Protein AF-A0A452YP86-F1 (afdb_monomer)

Mean predicted aligned error: 7.34 Å

Foldseek 3Di:
DPPPPPPDPDDDPVVVVVVVCCVVVVVVVVVLLVVQLDDPDPVDDGDPRSPVSNVVVVVVVCVVVVVVVVD

InterPro domains:
  IPR021855 PAM68-like [PF11947] (3-64)
  IPR021855 PAM68-like [PTHR34575] (2-69)

Radius of gyration: 21.82 Å; Cα contacts (8 Å, |Δi|>4): 30; chains: 1; bounding box: 60×35×45 Å

Sequence (71 aa):
DALKRGGGAEVPSWVQLLTILLSFGTSALGIAYGTLSASWDPEKEGSLLGVDEARTNWPELWKEEIDKDNK

Solvent-accessible surface area (backbone atoms only — not comparable to full-atom values): 4397 Å² total; per-residue (Å²): 137,81,78,86,73,75,85,64,80,86,76,60,74,67,56,59,54,47,54,49,48,50,56,55,48,49,50,54,50,49,53,54,47,56,65,28,25,43,61,85,49,92,91,48,86,63,59,98,82,8,64,70,35,28,65,60,42,53,61,61,76,44,39,71,59,54,56,58,75,74,106

pLDDT: mean 89.85, std 13.31, range [47.78, 98.25]

Structure (mmCIF, N/CA/C/O backbone):
data_AF-A0A452YP86-F1
#
_entry.id   AF-A0A452YP86-F1
#
loop_
_atom_site.group_PDB
_atom_site.id
_atom_site.type_symbol
_atom_site.label_atom_id
_atom_site.label_alt_id
_atom_site.label_comp_id
_atom_site.label_asym_id
_atom_site.label_entity_id
_atom_site.label_seq_id
_atom_site.pdbx_PDB_ins_code
_atom_site.Cartn_x
_atom_site.Cartn_y
_atom_site.Cartn_z
_atom_site.occupancy
_atom_site.B_iso_or_equiv
_atom_site.auth_seq_id
_atom_site.auth_comp_id
_atom_site.auth_asym_id
_atom_site.auth_atom_id
_atom_site.pdbx_PDB_mode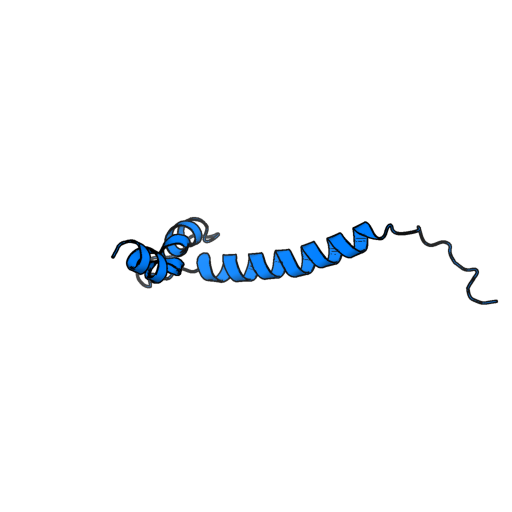l_num
ATOM 1 N N . ASP A 1 1 ? 39.578 1.388 -23.366 1.00 47.78 1 ASP A N 1
ATOM 2 C CA . ASP A 1 1 ? 38.632 0.709 -24.275 1.00 47.78 1 ASP A CA 1
ATOM 3 C C . ASP A 1 1 ? 37.900 -0.444 -23.559 1.00 47.78 1 ASP A C 1
ATOM 5 O O . ASP A 1 1 ? 37.948 -1.585 -23.990 1.00 47.78 1 ASP A O 1
ATOM 9 N N . ALA A 1 2 ? 37.244 -0.162 -22.420 1.00 50.50 2 ALA A N 1
ATOM 10 C CA . ALA A 1 2 ? 36.540 -1.170 -21.600 1.00 50.50 2 ALA A CA 1
ATOM 11 C C . ALA A 1 2 ? 35.003 -1.039 -21.651 1.00 50.50 2 ALA A C 1
ATOM 13 O O . ALA A 1 2 ? 34.296 -1.863 -21.081 1.00 50.50 2 ALA A O 1
ATOM 14 N N . LEU A 1 3 ? 34.485 -0.030 -22.362 1.00 57.66 3 LEU A N 1
ATOM 15 C CA . LEU A 1 3 ? 33.046 0.223 -22.513 1.00 57.66 3 LEU A CA 1
ATOM 16 C C . LEU A 1 3 ? 32.421 -0.507 -23.718 1.00 57.66 3 LEU A C 1
ATOM 18 O O . LEU A 1 3 ? 31.209 -0.488 -23.890 1.00 57.66 3 LEU A O 1
ATOM 22 N N . LYS A 1 4 ? 33.217 -1.215 -24.532 1.00 53.88 4 LYS A N 1
ATOM 23 C CA . LYS A 1 4 ? 32.751 -2.009 -25.687 1.00 53.88 4 LYS A CA 1
ATOM 24 C C . LYS A 1 4 ? 32.353 -3.447 -25.319 1.00 53.88 4 LYS A C 1
ATOM 26 O O . LYS A 1 4 ? 32.699 -4.397 -26.014 1.00 53.88 4 LYS A O 1
ATOM 31 N N . ARG A 1 5 ? 31.625 -3.633 -24.217 1.00 59.06 5 ARG A N 1
ATOM 32 C CA . ARG A 1 5 ? 30.916 -4.898 -23.923 1.00 59.06 5 ARG A CA 1
ATOM 33 C C . ARG A 1 5 ? 29.418 -4.667 -23.711 1.00 59.06 5 ARG A C 1
ATOM 35 O O . ARG A 1 5 ? 28.800 -5.286 -22.856 1.00 59.06 5 ARG A O 1
ATOM 42 N N . GLY A 1 6 ? 28.830 -3.759 -24.485 1.00 52.97 6 GLY A N 1
ATOM 43 C CA . GLY A 1 6 ? 27.399 -3.457 -24.440 1.00 52.97 6 GLY A CA 1
ATOM 44 C C . GLY A 1 6 ? 26.567 -4.435 -25.266 1.00 52.97 6 GLY A C 1
ATOM 45 O O . GLY A 1 6 ? 25.954 -4.031 -26.240 1.00 52.97 6 GLY A O 1
ATOM 46 N N . GLY A 1 7 ? 26.574 -5.720 -24.907 1.00 51.94 7 GLY A N 1
ATOM 47 C CA . GLY A 1 7 ? 25.612 -6.713 -25.412 1.00 51.94 7 GLY A CA 1
ATOM 48 C C . GLY A 1 7 ? 24.346 -6.806 -24.549 1.00 51.94 7 GLY A C 1
ATOM 49 O O . GLY A 1 7 ? 23.669 -7.828 -24.570 1.00 51.94 7 GLY A O 1
ATOM 50 N N . GLY A 1 8 ? 24.079 -5.795 -23.716 1.00 64.25 8 GLY A N 1
ATOM 51 C CA . GLY A 1 8 ? 22.877 -5.718 -22.890 1.00 64.25 8 GLY A CA 1
ATOM 52 C C . GLY A 1 8 ? 21.774 -5.008 -23.661 1.00 64.25 8 GLY A C 1
ATOM 53 O O . GLY A 1 8 ? 22.032 -3.962 -24.250 1.00 64.25 8 GLY A O 1
ATOM 54 N N . ALA A 1 9 ? 20.570 -5.577 -23.674 1.00 76.38 9 ALA A N 1
ATOM 55 C CA . ALA A 1 9 ? 19.403 -4.937 -24.270 1.00 76.38 9 ALA A CA 1
ATOM 56 C C . ALA A 1 9 ? 19.258 -3.496 -23.746 1.00 76.38 9 ALA A C 1
ATOM 58 O O . ALA A 1 9 ? 19.297 -3.272 -22.534 1.00 76.38 9 ALA A O 1
ATOM 59 N N . GLU A 1 10 ? 19.101 -2.525 -24.648 1.00 83.94 10 GLU A N 1
ATOM 60 C CA . GLU A 1 10 ? 18.788 -1.147 -24.271 1.00 83.94 10 GLU A CA 1
ATOM 61 C C . GLU A 1 10 ? 17.417 -1.130 -23.586 1.00 83.94 10 GLU A C 1
ATOM 63 O O . GLU A 1 10 ? 16.387 -1.368 -24.216 1.00 83.94 10 GLU A O 1
ATOM 68 N N . VAL A 1 11 ? 17.400 -0.901 -22.271 1.00 86.75 11 VAL A N 1
ATOM 69 C CA . VAL A 1 11 ? 16.155 -0.814 -21.503 1.00 86.75 11 VAL A CA 1
ATOM 70 C C . VAL A 1 11 ? 15.584 0.598 -21.657 1.00 86.75 11 VAL A C 1
ATOM 72 O O . VAL A 1 11 ? 16.259 1.560 -21.282 1.00 86.75 11 VAL A O 1
ATOM 75 N N . PRO A 1 12 ? 14.346 0.754 -22.154 1.00 93.25 12 PRO A N 1
ATOM 76 C CA . PRO A 1 12 ? 13.724 2.066 -22.287 1.00 93.25 12 PRO A CA 1
ATOM 77 C C . PRO A 1 12 ? 13.519 2.769 -20.939 1.00 93.25 12 PRO A C 1
ATOM 79 O O . PRO A 1 12 ? 13.098 2.132 -19.977 1.00 93.25 12 PRO A O 1
ATOM 82 N N . SER A 1 13 ? 13.687 4.096 -20.892 1.00 91.06 13 SER A N 1
ATOM 83 C CA . SER A 1 13 ? 13.581 4.903 -19.658 1.00 91.06 13 SER A CA 1
ATOM 84 C C . SER A 1 13 ? 12.243 4.780 -18.911 1.00 91.06 13 SER A C 1
ATOM 86 O O . SER A 1 13 ? 12.185 4.952 -17.693 1.00 91.06 13 SER A O 1
ATOM 88 N N . TRP A 1 14 ? 11.150 4.477 -19.619 1.00 95.00 14 TRP A N 1
ATOM 89 C CA . TRP A 1 14 ? 9.833 4.281 -19.002 1.00 95.00 14 TRP A CA 1
ATOM 90 C C . TRP A 1 14 ? 9.784 3.039 -18.102 1.00 95.00 14 TRP A C 1
ATOM 92 O O . TRP A 1 14 ? 8.984 2.997 -17.169 1.00 95.00 14 TRP A O 1
ATOM 102 N N . VAL A 1 15 ? 10.661 2.055 -18.333 1.00 96.31 15 VAL A N 1
ATOM 103 C CA . VAL A 1 15 ? 10.755 0.853 -17.498 1.00 96.31 15 VAL A CA 1
ATOM 104 C C . VAL A 1 15 ? 11.255 1.222 -16.106 1.00 96.31 15 VAL A C 1
ATOM 106 O O . VAL A 1 15 ? 10.680 0.776 -15.121 1.00 96.31 15 VAL A O 1
ATOM 109 N N . GLN A 1 16 ? 12.271 2.084 -15.990 1.00 94.25 16 GLN A N 1
ATOM 110 C CA . GLN A 1 16 ? 12.747 2.549 -14.684 1.00 94.25 16 GLN A CA 1
ATOM 111 C C . GLN A 1 16 ? 11.673 3.362 -13.954 1.00 94.25 16 GLN A C 1
ATOM 113 O O . GLN A 1 16 ? 11.488 3.175 -12.751 1.00 94.25 16 GLN A O 1
ATOM 118 N N . LEU A 1 17 ? 10.928 4.209 -14.674 1.00 96.69 17 LEU A N 1
ATOM 119 C CA . LEU A 1 17 ? 9.808 4.953 -14.096 1.00 96.69 17 LEU A CA 1
ATOM 120 C C . LEU A 1 17 ? 8.737 4.009 -13.531 1.00 96.69 17 LEU A C 1
ATOM 122 O O . LEU A 1 17 ? 8.297 4.198 -12.398 1.00 96.69 17 LEU A O 1
ATOM 126 N N . LEU A 1 18 ? 8.350 2.975 -14.283 1.00 98.06 18 LEU A N 1
ATOM 127 C CA . LEU A 1 18 ? 7.396 1.973 -13.806 1.00 98.06 18 LEU A CA 1
ATOM 128 C C . LEU A 1 18 ? 7.930 1.179 -12.620 1.00 98.06 18 LEU A C 1
ATOM 130 O O . LEU A 1 18 ? 7.187 0.961 -11.673 1.00 98.06 18 LEU A O 1
ATOM 134 N N . THR A 1 19 ? 9.199 0.772 -12.630 1.00 97.25 19 THR A N 1
ATOM 135 C CA . THR A 1 19 ? 9.798 0.052 -11.498 1.00 97.25 19 THR A CA 1
ATOM 136 C C . THR A 1 19 ? 9.699 0.871 -10.217 1.00 97.25 19 THR A C 1
ATOM 138 O O . THR A 1 19 ? 9.311 0.339 -9.177 1.00 97.25 19 THR A O 1
ATOM 141 N N . ILE A 1 20 ? 9.995 2.172 -10.289 1.00 98.00 20 ILE A N 1
ATOM 142 C CA . ILE A 1 20 ? 9.859 3.093 -9.156 1.00 98.00 20 ILE A CA 1
ATOM 143 C C . ILE A 1 20 ? 8.386 3.195 -8.751 1.00 98.00 20 ILE A C 1
ATOM 145 O O . ILE A 1 20 ? 8.051 2.923 -7.600 1.00 98.00 20 ILE A O 1
ATOM 149 N N . LEU A 1 21 ? 7.494 3.519 -9.689 1.00 97.88 21 LEU A N 1
ATOM 150 C CA . LEU A 1 21 ? 6.068 3.678 -9.405 1.00 97.88 21 LEU A CA 1
ATOM 151 C C . LEU A 1 21 ? 5.463 2.425 -8.766 1.00 97.88 21 LEU A C 1
ATOM 153 O O . LEU A 1 21 ? 4.726 2.536 -7.796 1.00 97.88 21 LEU A O 1
ATOM 157 N N . LEU A 1 22 ? 5.784 1.239 -9.276 1.00 98.25 22 LEU A N 1
ATOM 158 C CA . LEU A 1 22 ? 5.267 -0.017 -8.746 1.00 98.25 22 LEU A CA 1
ATOM 159 C C . LEU A 1 22 ? 5.869 -0.337 -7.382 1.00 98.25 22 LEU A C 1
ATOM 161 O O . LEU A 1 22 ? 5.130 -0.745 -6.493 1.00 98.25 22 LEU A O 1
ATOM 165 N N . SER A 1 23 ? 7.168 -0.114 -7.179 1.00 97.56 23 SER A N 1
ATOM 166 C CA . SER A 1 23 ? 7.810 -0.386 -5.886 1.00 97.56 23 SER A CA 1
ATOM 167 C C . SER A 1 23 ? 7.244 0.515 -4.787 1.00 97.56 23 SER A C 1
ATOM 169 O O . SER A 1 23 ? 6.787 0.030 -3.753 1.00 97.56 23 SER A O 1
ATOM 171 N N . PHE A 1 24 ? 7.210 1.828 -5.023 1.00 97.38 24 PHE A N 1
ATOM 172 C CA . PHE A 1 24 ? 6.713 2.791 -4.038 1.00 97.38 24 PHE A CA 1
ATOM 173 C C . PHE A 1 24 ? 5.184 2.789 -3.942 1.00 97.38 24 PHE A C 1
ATOM 175 O O . PHE A 1 24 ? 4.641 2.812 -2.840 1.00 97.38 24 PHE A O 1
ATOM 182 N N . GLY A 1 25 ? 4.484 2.706 -5.073 1.00 97.94 25 GLY A N 1
ATOM 183 C CA . GLY A 1 25 ? 3.025 2.663 -5.126 1.00 97.94 25 GLY A CA 1
ATOM 184 C C . GLY A 1 25 ? 2.466 1.419 -4.447 1.00 97.94 25 GLY A C 1
ATOM 185 O O . GLY A 1 25 ? 1.589 1.536 -3.598 1.00 97.94 25 GLY A O 1
ATOM 186 N N . THR A 1 26 ? 3.025 0.238 -4.728 1.00 98.25 26 THR A N 1
ATOM 187 C CA . THR A 1 26 ? 2.597 -1.000 -4.055 1.00 98.25 26 THR A CA 1
ATOM 188 C C . THR A 1 26 ? 2.925 -0.962 -2.567 1.00 98.25 26 THR A C 1
ATOM 190 O O . THR A 1 26 ? 2.124 -1.430 -1.769 1.00 98.25 26 THR A O 1
ATOM 193 N N . SER A 1 27 ? 4.051 -0.361 -2.162 1.00 98.12 27 SER A N 1
ATOM 194 C CA . SER A 1 27 ? 4.356 -0.180 -0.738 1.00 98.12 27 SER A CA 1
ATOM 195 C C . SER A 1 27 ? 3.318 0.701 -0.041 1.00 98.12 27 SER A C 1
ATOM 197 O O . SER A 1 27 ? 2.841 0.340 1.032 1.00 98.12 27 SER A O 1
ATOM 199 N N . ALA A 1 28 ? 2.953 1.841 -0.635 1.00 97.31 28 ALA A N 1
ATOM 200 C CA . ALA A 1 28 ? 1.943 2.735 -0.072 1.00 97.31 28 ALA A CA 1
ATOM 201 C C . ALA A 1 28 ? 0.568 2.052 0.008 1.00 97.31 28 ALA A C 1
ATOM 203 O O . ALA A 1 28 ? -0.083 2.098 1.051 1.00 97.31 28 ALA A O 1
ATOM 204 N N . LEU A 1 29 ? 0.164 1.357 -1.062 1.00 97.06 29 LEU A N 1
ATOM 205 C CA . LEU A 1 29 ? -1.071 0.570 -1.093 1.00 97.06 29 LEU A CA 1
ATOM 206 C C . LEU A 1 29 ? -1.053 -0.565 -0.067 1.00 97.06 29 LEU A C 1
ATOM 208 O O . LEU A 1 29 ? -2.064 -0.807 0.578 1.00 97.06 29 LEU A O 1
ATOM 212 N N . GLY A 1 30 ? 0.083 -1.236 0.117 1.00 96.69 30 GLY A N 1
ATOM 213 C CA . GLY A 1 30 ? 0.240 -2.314 1.088 1.00 96.69 30 GLY A CA 1
ATOM 214 C C . GLY A 1 30 ? 0.104 -1.831 2.530 1.00 96.69 30 GLY A C 1
ATOM 215 O O . GLY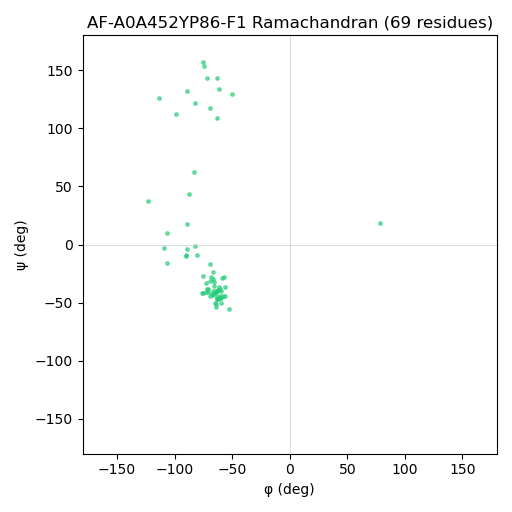 A 1 30 ? -0.569 -2.483 3.320 1.00 96.69 30 GLY A O 1
ATOM 216 N N . ILE A 1 31 ? 0.680 -0.671 2.865 1.00 96.69 31 ILE A N 1
ATOM 217 C CA . ILE A 1 31 ? 0.519 -0.061 4.193 1.00 96.69 31 ILE A CA 1
ATOM 218 C C . ILE A 1 31 ? -0.943 0.329 4.417 1.00 96.69 31 ILE A C 1
ATOM 220 O O . ILE A 1 31 ? -1.515 -0.048 5.435 1.00 96.69 31 ILE A O 1
ATOM 224 N N . ALA A 1 32 ? -1.552 1.038 3.462 1.00 96.56 32 ALA A N 1
ATOM 225 C CA . ALA A 1 32 ? -2.947 1.456 3.566 1.00 96.56 32 ALA A CA 1
ATOM 226 C C . ALA A 1 32 ? -3.893 0.252 3.684 1.00 96.56 32 ALA A C 1
ATOM 228 O O . ALA A 1 32 ? -4.765 0.235 4.545 1.00 96.56 32 ALA A O 1
ATOM 229 N N . TYR A 1 33 ? -3.699 -0.775 2.853 1.00 96.50 33 TYR A N 1
ATOM 230 C CA . TYR A 1 33 ? -4.487 -1.997 2.929 1.00 96.50 33 TYR A CA 1
ATOM 231 C C . TYR A 1 33 ? -4.273 -2.704 4.263 1.00 96.50 33 TYR A C 1
ATOM 233 O O . TYR A 1 33 ? -5.250 -3.042 4.906 1.00 96.50 33 TYR A O 1
ATOM 241 N N . GLY A 1 34 ? -3.029 -2.868 4.717 1.00 95.56 34 GLY A N 1
ATOM 242 C CA . GLY A 1 34 ? -2.727 -3.572 5.962 1.00 95.56 34 GLY A CA 1
ATOM 243 C C . GLY A 1 34 ? -3.335 -2.920 7.207 1.00 95.56 34 GLY A C 1
ATOM 244 O O . GLY A 1 34 ? -3.784 -3.630 8.104 1.00 95.56 34 GLY A O 1
ATOM 245 N N . THR A 1 35 ? -3.387 -1.586 7.274 1.00 95.88 35 THR A N 1
ATOM 246 C CA . THR A 1 35 ? -4.040 -0.889 8.396 1.00 95.88 35 THR A CA 1
ATOM 247 C C . THR A 1 35 ? -5.561 -1.008 8.333 1.00 95.88 35 THR A C 1
ATOM 249 O O . THR A 1 35 ? -6.205 -1.225 9.359 1.00 95.88 35 THR A O 1
ATOM 252 N N . LEU A 1 36 ? -6.129 -0.894 7.132 1.00 96.88 36 LEU A N 1
ATOM 253 C CA . LEU A 1 36 ? -7.566 -0.983 6.880 1.00 96.88 36 LEU A CA 1
ATOM 254 C C . LEU A 1 36 ? -8.112 -2.404 7.004 1.00 96.88 36 LEU A C 1
ATOM 256 O O . LEU A 1 36 ? -9.249 -2.578 7.416 1.00 96.88 36 LEU A O 1
ATOM 260 N N . SER A 1 37 ? -7.323 -3.413 6.654 1.00 96.75 37 SER A N 1
ATOM 261 C CA . SER A 1 37 ? -7.731 -4.816 6.629 1.00 96.75 37 SER A CA 1
ATOM 262 C C . SER A 1 37 ? -7.702 -5.470 8.014 1.00 96.75 37 SER A C 1
ATOM 264 O O . SER A 1 37 ? -8.120 -6.615 8.164 1.00 96.75 37 SER A O 1
ATOM 266 N N . ALA A 1 38 ? -7.156 -4.781 9.019 1.00 94.62 38 ALA A N 1
ATOM 267 C CA . ALA A 1 38 ? -7.124 -5.256 10.394 1.00 94.62 38 ALA A CA 1
ATOM 268 C C . ALA A 1 38 ? -8.521 -5.199 11.029 1.00 94.62 38 ALA A C 1
ATOM 270 O O . ALA A 1 38 ? -9.269 -4.241 10.824 1.00 94.62 38 ALA A O 1
ATOM 271 N N . SER A 1 39 ? -8.849 -6.190 11.862 1.00 95.00 39 SER A N 1
ATOM 272 C CA . SER A 1 39 ? -10.040 -6.092 12.708 1.00 95.00 39 SER A CA 1
ATOM 273 C C . SER A 1 39 ? -9.805 -5.022 13.772 1.00 95.00 39 SER A C 1
ATOM 275 O O . SER A 1 39 ? -8.882 -5.133 14.582 1.00 95.00 39 SER A O 1
ATOM 277 N N . TRP A 1 40 ? -10.610 -3.963 13.739 1.00 94.25 40 TRP A N 1
ATOM 278 C CA . TRP A 1 40 ? -10.611 -2.913 14.763 1.00 94.25 40 TRP A CA 1
ATOM 279 C C . TRP A 1 40 ? -11.601 -3.219 15.897 1.00 94.25 40 TRP A C 1
ATOM 281 O O . TRP A 1 40 ? -11.582 -2.546 16.925 1.00 94.25 40 TRP A O 1
ATOM 291 N N . ASP A 1 41 ? -12.441 -4.243 15.722 1.00 92.88 41 ASP A N 1
ATOM 292 C CA . ASP A 1 41 ? -13.402 -4.719 16.712 1.00 92.88 41 ASP A CA 1
ATOM 293 C C . ASP A 1 41 ? -12.826 -5.952 17.439 1.00 92.88 41 ASP A C 1
ATOM 295 O O . ASP A 1 41 ? -12.667 -7.007 16.819 1.00 92.88 41 ASP A O 1
ATOM 299 N N . PRO A 1 42 ? -12.502 -5.854 18.743 1.00 89.69 42 PRO A N 1
ATOM 300 C CA . PRO A 1 42 ? -11.907 -6.958 19.492 1.00 89.69 42 PRO A CA 1
ATOM 301 C C . PRO A 1 42 ? -12.872 -8.129 19.719 1.00 89.69 42 PRO A C 1
ATOM 303 O O . PRO A 1 42 ? -12.419 -9.219 20.064 1.00 89.69 42 PRO A O 1
ATOM 306 N N . GLU A 1 43 ? -14.183 -7.926 19.550 1.00 93.06 43 GLU A N 1
ATOM 307 C CA . GLU A 1 43 ? -15.200 -8.968 19.730 1.00 93.06 43 GLU A CA 1
ATOM 308 C C . GLU A 1 43 ? -15.48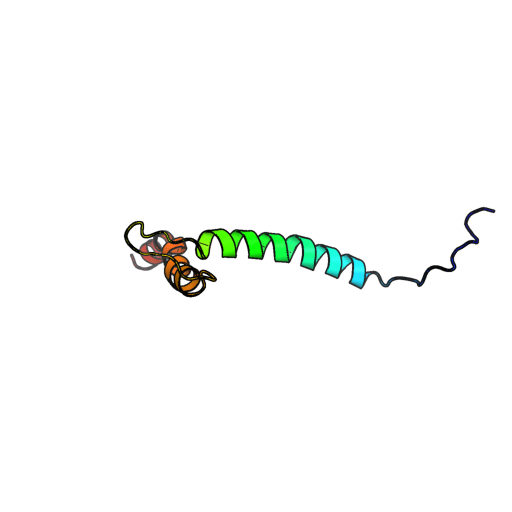9 -9.737 18.433 1.00 93.06 43 GLU A C 1
ATOM 310 O O . GLU A 1 43 ? -16.181 -10.759 18.460 1.00 93.06 43 GLU A O 1
ATOM 315 N N . LYS A 1 44 ? -14.948 -9.280 17.295 1.00 89.75 44 LYS A N 1
ATOM 316 C CA . LYS A 1 44 ? -15.121 -9.923 15.991 1.00 89.75 44 LYS A CA 1
ATOM 317 C C . LYS A 1 44 ? -13.819 -10.497 15.462 1.00 89.75 44 LYS A C 1
ATOM 319 O O . LYS A 1 44 ? -12.822 -9.796 15.285 1.00 89.75 44 LYS A O 1
ATOM 324 N N . GLU A 1 45 ? -13.869 -11.783 15.125 1.00 90.56 45 GLU A N 1
ATOM 325 C CA . GLU A 1 45 ? -12.830 -12.401 14.309 1.00 90.56 45 GLU A CA 1
ATOM 326 C C . GLU A 1 45 ? -12.777 -11.720 12.936 1.00 90.56 45 GLU A C 1
ATOM 328 O O . GLU A 1 45 ? -13.811 -11.486 12.306 1.00 90.56 45 GLU A O 1
ATOM 333 N N . GLY A 1 46 ? -11.563 -11.391 12.492 1.00 92.75 46 GLY A N 1
ATOM 334 C CA . GLY A 1 46 ? -11.337 -10.791 11.181 1.00 92.75 46 GLY A CA 1
ATOM 335 C C . GLY A 1 46 ? -11.468 -11.801 10.038 1.00 92.75 46 GLY A C 1
ATOM 336 O O . GLY A 1 46 ? -11.284 -13.008 10.214 1.00 92.75 46 GLY A O 1
ATOM 337 N N . SER A 1 47 ? -11.747 -11.305 8.838 1.00 93.44 47 SER A N 1
ATOM 338 C CA . SER A 1 47 ? -11.808 -12.084 7.609 1.00 93.44 47 SER A CA 1
ATOM 339 C C . SER A 1 47 ? -10.409 -12.467 7.115 1.00 93.44 47 SER A C 1
ATOM 341 O O . SER A 1 47 ? -9.419 -11.778 7.357 1.00 93.44 47 SER A O 1
ATOM 343 N N . LEU A 1 48 ? -10.318 -13.573 6.366 1.00 94.25 48 LEU A N 1
ATOM 344 C CA . LEU A 1 48 ? -9.038 -14.141 5.917 1.00 94.25 48 LEU A CA 1
ATOM 345 C C . LEU A 1 48 ? -8.166 -13.152 5.127 1.00 94.25 48 LEU A C 1
ATOM 347 O O . LEU A 1 48 ? -6.943 -13.191 5.227 1.00 94.25 48 LEU A O 1
ATOM 351 N N . LEU A 1 49 ? -8.792 -12.303 4.309 1.00 95.12 49 LEU A N 1
ATOM 352 C CA . LEU A 1 49 ? -8.092 -11.301 3.504 1.00 95.12 49 LEU A CA 1
ATOM 353 C C . LEU A 1 49 ? -8.272 -9.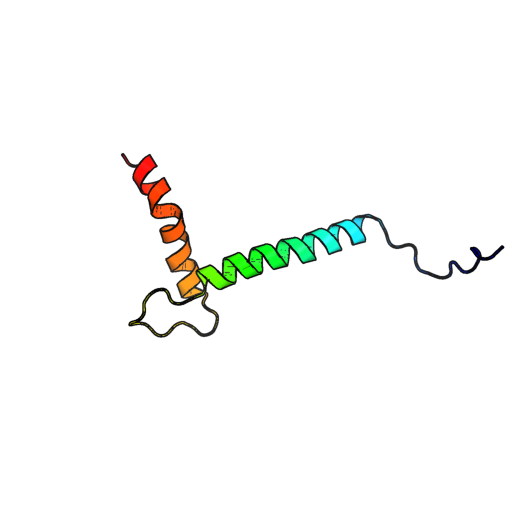880 4.039 1.00 95.12 49 LEU A C 1
ATOM 355 O O . LEU A 1 49 ? -7.517 -9.005 3.628 1.00 95.12 49 LEU A O 1
ATOM 359 N N . GLY A 1 50 ? -9.240 -9.635 4.921 1.00 95.88 50 GLY A N 1
ATOM 360 C CA . GLY A 1 50 ? -9.495 -8.317 5.491 1.00 95.88 50 GLY A CA 1
ATOM 361 C C . GLY A 1 50 ? -10.262 -7.349 4.570 1.00 95.88 50 GLY A C 1
ATOM 362 O O . GLY A 1 50 ? -10.175 -6.134 4.731 1.00 95.88 50 GLY A O 1
ATOM 363 N N . VAL A 1 51 ? -10.949 -7.851 3.535 1.00 96.25 51 VAL A N 1
ATOM 364 C CA . VAL A 1 51 ? -11.631 -7.001 2.532 1.00 96.25 51 VAL A CA 1
ATOM 365 C C . VAL A 1 51 ? -12.872 -6.321 3.120 1.00 96.25 51 VAL A C 1
ATOM 367 O O . VAL A 1 51 ? -13.146 -5.159 2.803 1.00 96.25 51 VAL A O 1
ATOM 370 N N . ASP A 1 52 ? -13.613 -7.028 3.975 1.00 95.19 52 ASP A N 1
ATOM 371 C CA . ASP A 1 52 ? -14.808 -6.497 4.639 1.00 95.19 52 ASP A CA 1
ATOM 372 C C . ASP A 1 52 ? -14.430 -5.449 5.700 1.00 95.19 52 ASP A C 1
ATOM 374 O O . ASP A 1 52 ? -15.067 -4.395 5.799 1.00 95.19 52 ASP A O 1
ATOM 378 N N . GLU A 1 53 ? -13.332 -5.688 6.417 1.00 97.31 53 GLU A N 1
ATOM 379 C CA . GLU A 1 53 ? -12.683 -4.757 7.340 1.00 97.31 53 GLU A CA 1
ATOM 380 C C . GLU A 1 53 ? -12.251 -3.502 6.595 1.00 97.31 53 GLU A C 1
ATOM 382 O O . GLU A 1 53 ? -12.647 -2.404 6.971 1.00 97.31 53 GLU A O 1
ATOM 387 N N . ALA A 1 54 ? -11.542 -3.647 5.471 1.00 96.81 54 ALA A N 1
ATOM 388 C CA . ALA A 1 54 ? -11.069 -2.500 4.708 1.00 96.81 54 ALA A CA 1
ATOM 389 C C . ALA A 1 54 ? -12.213 -1.619 4.195 1.00 96.81 54 ALA A C 1
ATOM 391 O O . ALA A 1 54 ? -12.111 -0.392 4.218 1.00 96.81 54 ALA A O 1
ATOM 392 N N . ARG A 1 55 ? -13.330 -2.228 3.775 1.00 95.19 55 ARG A N 1
ATOM 393 C CA . ARG A 1 55 ? -14.532 -1.490 3.365 1.00 95.19 55 ARG A CA 1
ATOM 394 C C . ARG A 1 55 ? -15.180 -0.748 4.533 1.00 95.19 55 ARG A C 1
ATOM 396 O O . ARG A 1 55 ? -15.652 0.369 4.340 1.00 95.19 55 ARG A O 1
ATOM 403 N N . THR A 1 56 ? -15.223 -1.368 5.708 1.00 95.25 56 THR A N 1
ATOM 404 C CA . THR A 1 56 ? -15.859 -0.804 6.907 1.00 95.25 56 THR A CA 1
ATOM 405 C C . THR A 1 56 ? -15.009 0.300 7.534 1.00 95.25 56 THR A C 1
ATOM 407 O O . THR A 1 56 ? -15.529 1.353 7.892 1.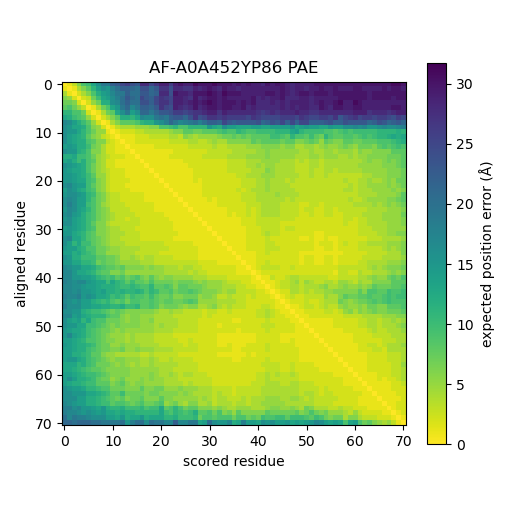00 95.25 56 THR A O 1
ATOM 410 N N . ASN A 1 57 ? -13.696 0.092 7.604 1.00 96.81 57 ASN A N 1
ATOM 411 C CA . ASN A 1 57 ? -12.742 0.994 8.241 1.00 96.81 57 ASN A CA 1
ATOM 412 C C . ASN A 1 57 ? -12.454 2.239 7.388 1.00 96.81 57 ASN A C 1
ATOM 414 O O . ASN A 1 57 ? -12.143 3.298 7.930 1.00 96.81 57 ASN A O 1
ATOM 418 N N . TRP A 1 58 ? -12.585 2.144 6.057 1.00 95.88 58 TRP A N 1
ATOM 419 C CA . TRP A 1 58 ? -12.334 3.263 5.144 1.00 95.88 58 TRP A CA 1
ATOM 420 C C . TRP A 1 58 ? -13.107 4.546 5.493 1.00 95.88 58 TRP A C 1
ATOM 422 O O . TRP A 1 58 ? -12.460 5.576 5.656 1.00 95.88 58 TRP A O 1
ATOM 432 N N . PRO A 1 59 ? -14.4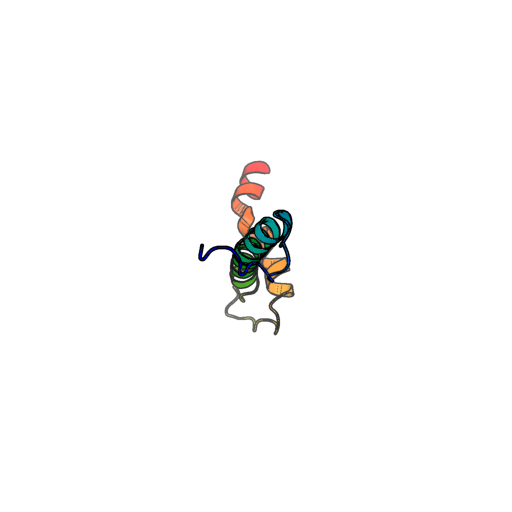48 4.545 5.619 1.00 95.38 59 PRO A N 1
ATOM 433 C CA . PRO A 1 59 ? -15.187 5.748 5.998 1.00 95.38 59 PRO A CA 1
ATOM 434 C C . PRO A 1 59 ? -14.905 6.212 7.435 1.00 95.38 59 PRO A C 1
ATOM 436 O O . PRO A 1 59 ? -14.944 7.412 7.685 1.00 95.38 59 PRO A O 1
ATOM 439 N N . GLU A 1 60 ? -14.587 5.303 8.364 1.00 95.12 60 GLU A N 1
ATOM 440 C CA . GLU A 1 60 ? -14.280 5.666 9.7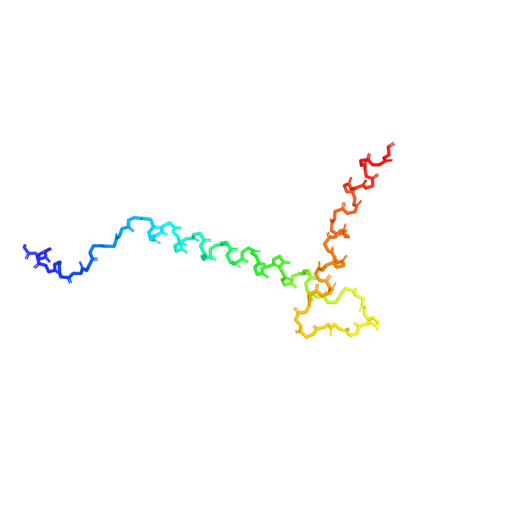57 1.00 95.12 60 GLU A CA 1
ATOM 441 C C . GLU A 1 60 ? -12.983 6.493 9.856 1.00 95.12 60 GLU A C 1
ATOM 443 O O . GLU A 1 60 ? -12.916 7.411 10.668 1.00 95.12 60 GLU A O 1
ATOM 448 N N . LEU A 1 61 ? -11.993 6.257 8.979 1.00 94.81 61 LEU A N 1
ATOM 449 C CA . LEU A 1 61 ? -10.767 7.074 8.907 1.00 94.81 61 LEU A CA 1
ATOM 450 C C . LEU A 1 61 ? -11.022 8.560 8.626 1.00 94.81 61 LEU A C 1
ATOM 452 O O . LEU A 1 61 ? -10.210 9.388 9.022 1.00 94.81 61 LEU A O 1
ATOM 456 N N . TRP A 1 62 ? -12.105 8.883 7.922 1.00 95.31 62 TRP A N 1
ATOM 457 C CA . TRP A 1 62 ? -12.431 10.244 7.480 1.00 95.31 62 TRP A CA 1
ATOM 458 C C . TRP A 1 62 ? -13.585 10.854 8.271 1.00 95.31 62 TRP A C 1
ATOM 460 O O . TRP A 1 62 ? -14.150 11.876 7.882 1.00 95.31 62 TRP A O 1
ATOM 470 N N . LYS A 1 63 ? -14.002 10.193 9.351 1.00 95.50 63 LYS A N 1
ATOM 471 C CA . LYS A 1 63 ? -15.196 10.565 10.103 1.00 95.50 63 LYS A CA 1
ATOM 472 C C . LYS A 1 63 ? -15.113 11.973 10.665 1.00 95.50 63 LYS A C 1
ATOM 474 O O . LYS A 1 63 ? -16.093 12.702 10.603 1.00 95.50 63 LYS A O 1
ATOM 479 N N . GLU A 1 64 ? -13.945 12.378 11.158 1.00 94.88 64 GLU A N 1
ATOM 480 C CA . GLU A 1 64 ? -13.756 13.729 11.684 1.00 94.88 64 GLU A CA 1
ATOM 481 C C . GLU A 1 64 ? -13.946 14.802 10.607 1.00 94.88 64 GLU A C 1
ATOM 483 O O . GLU A 1 64 ? -14.512 15.855 10.888 1.00 94.88 64 GLU A O 1
ATOM 488 N N . GLU A 1 65 ? -13.468 14.565 9.386 1.00 94.19 65 GLU A N 1
ATOM 489 C CA . GLU A 1 65 ? -13.632 15.470 8.247 1.00 94.19 65 GLU A CA 1
ATOM 490 C C . GLU A 1 65 ? -15.088 15.508 7.782 1.00 94.19 65 GLU A C 1
ATOM 492 O O . GLU A 1 65 ? -15.642 16.587 7.587 1.00 94.19 65 GLU A O 1
ATOM 497 N N . ILE A 1 66 ? -15.729 14.341 7.679 1.00 93.38 66 ILE A N 1
ATOM 498 C CA . ILE A 1 66 ? -17.142 14.217 7.305 1.00 93.38 66 ILE A CA 1
ATOM 499 C C . ILE A 1 66 ? -18.033 14.947 8.322 1.00 93.38 66 ILE A C 1
ATOM 501 O O . ILE A 1 66 ? -18.935 15.692 7.939 1.00 93.38 66 ILE A O 1
ATOM 505 N N . ASP A 1 67 ? -17.776 14.775 9.618 1.00 95.31 67 ASP A N 1
ATO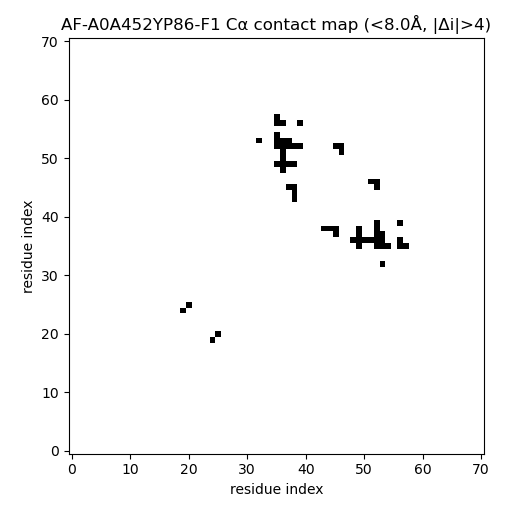M 506 C CA . ASP A 1 67 ? -18.546 15.418 10.685 1.00 95.31 67 ASP A CA 1
ATOM 507 C C . ASP A 1 67 ? -18.310 16.936 10.743 1.00 95.31 67 ASP A C 1
ATOM 509 O O . ASP A 1 67 ? -19.224 17.682 11.099 1.00 95.31 67 ASP A O 1
ATOM 513 N N . LYS A 1 68 ? -17.108 17.410 10.379 1.00 94.88 68 LYS A N 1
ATOM 514 C CA . LYS A 1 68 ? -16.809 18.846 10.235 1.00 94.88 68 LYS A CA 1
ATOM 515 C C . LYS A 1 68 ? -17.567 19.465 9.060 1.00 94.88 68 LYS A C 1
ATOM 517 O O . LYS A 1 68 ? -18.104 20.552 9.231 1.00 94.88 68 LYS A O 1
ATOM 522 N N . ASP A 1 69 ? -17.631 18.789 7.914 1.00 93.38 69 ASP A N 1
ATOM 523 C CA . ASP A 1 69 ? -18.337 19.282 6.721 1.00 93.38 69 ASP A CA 1
ATOM 524 C C . ASP A 1 69 ? -19.867 19.319 6.903 1.00 93.38 69 ASP A C 1
ATOM 526 O O . ASP A 1 69 ? -20.550 20.143 6.296 1.00 93.38 69 ASP A O 1
ATOM 530 N N . ASN A 1 70 ? -20.420 18.444 7.748 1.00 87.44 70 ASN A N 1
ATOM 531 C CA . ASN A 1 70 ? -21.861 18.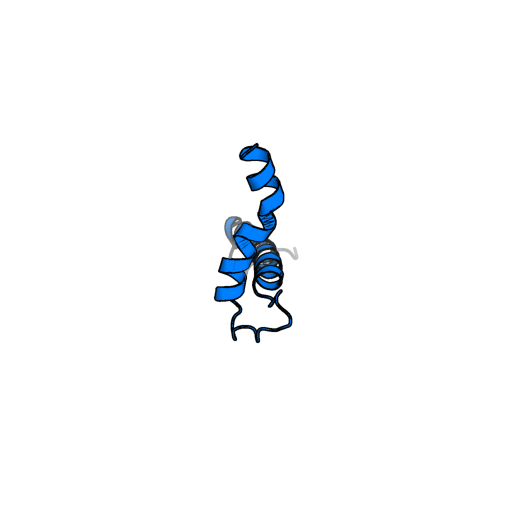350 8.011 1.00 87.44 70 ASN A CA 1
ATOM 532 C C . ASN A 1 70 ? -22.395 19.366 9.043 1.00 87.44 70 ASN A C 1
ATOM 534 O O . ASN A 1 70 ? -23.593 19.343 9.347 1.00 87.44 70 ASN A O 1
ATOM 538 N N . LYS A 1 71 ? -21.535 20.211 9.620 1.00 73.50 71 LYS A N 1
ATOM 539 C CA . LYS A 1 71 ? -21.857 21.109 10.738 1.00 73.50 71 LYS A CA 1
ATOM 540 C C . LYS A 1 71 ? -21.869 22.577 10.326 1.00 73.50 71 LYS A C 1
ATOM 542 O O . LYS A 1 71 ? -22.777 23.290 10.811 1.00 73.50 71 LYS A O 1
#

Secondary structure (DSSP, 8-state):
-------S----HHHHHHHHHHHHHHHHHHHHHHHHTS---TTSPPPSS-HHHHHHHHHHTTHHHHHHHT-

Organism: Aegilops tauschii subsp. strangulata (NCBI:txid200361)